Protein AF-F5NR81-F1 (afdb_monomer)

Structure (mmCIF, N/CA/C/O backbone):
data_AF-F5NR81-F1
#
_entry.id   AF-F5NR81-F1
#
loop_
_atom_site.group_PDB
_atom_site.id
_atom_site.type_symbol
_atom_site.label_atom_id
_atom_site.label_alt_id
_atom_site.label_comp_id
_atom_site.label_asym_id
_atom_site.label_entity_id
_atom_site.label_seq_id
_atom_site.pdbx_PDB_ins_code
_atom_site.Cartn_x
_atom_site.Cartn_y
_atom_site.Cartn_z
_atom_site.occupancy
_atom_site.B_iso_or_equiv
_atom_site.auth_seq_id
_atom_site.auth_comp_id
_atom_site.auth_asym_id
_atom_site.auth_atom_id
_atom_site.pdbx_PDB_model_num
ATOM 1 N N . MET A 1 1 ? -23.436 -2.177 -15.742 1.00 37.44 1 MET A N 1
ATOM 2 C CA . MET A 1 1 ? -22.783 -1.690 -16.970 1.00 37.44 1 MET A CA 1
ATOM 3 C C . MET A 1 1 ? -21.508 -2.496 -17.091 1.00 37.44 1 MET A C 1
ATOM 5 O O . MET A 1 1 ? -20.604 -2.294 -16.292 1.00 37.44 1 MET A O 1
ATOM 9 N N . GLU A 1 2 ? -21.533 -3.524 -17.934 1.00 47.12 2 GLU A N 1
ATOM 10 C CA . GLU A 1 2 ? -20.392 -4.420 -18.130 1.00 47.12 2 GLU A CA 1
ATOM 11 C C . GLU A 1 2 ? -19.375 -3.699 -19.016 1.00 47.12 2 GLU A C 1
ATOM 13 O O . GLU A 1 2 ? -19.717 -3.238 -20.101 1.00 47.12 2 GLU A O 1
ATOM 18 N N . LEU A 1 3 ? -18.162 -3.502 -18.499 1.00 56.25 3 LEU A N 1
ATOM 19 C CA . LEU A 1 3 ? -17.048 -2.960 -19.268 1.00 56.25 3 LEU A CA 1
ATOM 20 C C . LEU A 1 3 ? -16.574 -4.067 -20.200 1.00 56.25 3 LEU A C 1
ATOM 22 O O . LEU A 1 3 ? -16.069 -5.084 -19.733 1.00 56.25 3 LEU A O 1
ATOM 26 N N . GLU A 1 4 ? -16.791 -3.865 -21.495 1.00 52.97 4 GLU A N 1
ATOM 27 C CA . GLU A 1 4 ? -16.295 -4.723 -22.562 1.00 52.97 4 GLU A CA 1
ATOM 28 C C . GLU A 1 4 ? -14.795 -4.961 -22.360 1.00 52.97 4 GLU A C 1
ATOM 30 O O . GLU A 1 4 ? -13.969 -4.057 -22.494 1.00 52.97 4 GLU A O 1
ATOM 35 N N . ASP A 1 5 ? -14.465 -6.192 -21.970 1.00 54.97 5 ASP A N 1
ATOM 36 C CA . ASP A 1 5 ? -13.108 -6.683 -21.783 1.00 54.97 5 ASP A CA 1
ATOM 37 C C . ASP A 1 5 ? -12.393 -6.595 -23.137 1.00 54.97 5 ASP A C 1
ATOM 39 O O . ASP A 1 5 ? -12.573 -7.432 -24.025 1.00 54.97 5 ASP A O 1
ATOM 43 N N . HIS A 1 6 ? -11.596 -5.544 -23.330 1.00 57.41 6 HIS A N 1
ATOM 44 C CA . HIS A 1 6 ? -10.687 -5.427 -24.463 1.00 57.41 6 HIS A CA 1
ATOM 45 C C . HIS A 1 6 ? -9.583 -6.481 -24.297 1.00 57.41 6 HIS A C 1
ATOM 47 O O . HIS A 1 6 ? -8.496 -6.218 -23.777 1.00 57.41 6 HIS A O 1
ATOM 53 N N . GLN A 1 7 ? -9.899 -7.714 -24.692 1.00 59.47 7 GLN A N 1
ATOM 54 C CA . GLN A 1 7 ? -8.991 -8.849 -24.668 1.00 59.47 7 GLN A CA 1
ATOM 55 C C . GLN A 1 7 ? -7.762 -8.550 -25.529 1.00 59.47 7 GLN A C 1
ATOM 57 O O . GLN A 1 7 ? -7.850 -8.442 -26.750 1.00 59.47 7 GLN A O 1
ATOM 62 N N . GLY A 1 8 ? -6.595 -8.480 -24.889 1.00 60.78 8 GLY A N 1
ATOM 63 C CA . GLY A 1 8 ? -5.354 -8.891 -25.546 1.00 60.78 8 GLY A CA 1
ATOM 64 C C . GLY A 1 8 ? -4.135 -7.997 -25.373 1.00 60.78 8 GLY A C 1
ATOM 65 O O . GLY A 1 8 ? -3.042 -8.475 -25.659 1.00 60.78 8 GLY A O 1
ATOM 66 N N . LEU A 1 9 ? -4.260 -6.752 -24.897 1.00 66.62 9 LEU A N 1
ATOM 67 C CA . LEU A 1 9 ? -3.082 -5.872 -24.803 1.00 66.62 9 LEU A CA 1
ATOM 68 C C . LEU A 1 9 ? -2.511 -5.727 -23.387 1.00 66.62 9 LEU A C 1
ATOM 70 O O . LEU A 1 9 ? -1.300 -5.591 -23.229 1.00 66.62 9 LEU A O 1
ATOM 74 N N . VAL A 1 10 ? -3.349 -5.791 -22.351 1.00 63.31 10 VAL A N 1
ATOM 75 C CA . VAL A 1 10 ? -2.900 -5.644 -20.960 1.00 63.31 10 VAL A CA 1
ATOM 76 C C . VAL A 1 10 ? -3.461 -6.784 -20.127 1.00 63.31 10 VAL A C 1
ATOM 78 O O . VAL A 1 10 ? -4.633 -6.794 -19.763 1.00 63.31 10 VAL A O 1
ATOM 81 N N . HIS A 1 11 ? -2.610 -7.760 -19.812 1.00 72.56 11 HIS A N 1
ATOM 82 C CA . HIS A 1 11 ? -2.953 -8.780 -18.834 1.00 72.56 11 HIS A CA 1
ATOM 83 C C . HIS A 1 11 ? -2.766 -8.182 -17.439 1.00 72.56 11 HIS A C 1
ATOM 85 O O . HIS A 1 11 ? -1.642 -8.059 -16.947 1.00 72.56 11 HIS A O 1
ATOM 91 N N . PHE A 1 12 ? -3.861 -7.788 -16.791 1.00 69.00 12 PHE A N 1
ATOM 92 C CA . PHE A 1 12 ? -3.793 -7.457 -15.373 1.00 69.00 12 PHE A CA 1
ATOM 93 C C . PHE A 1 12 ? -3.543 -8.745 -14.585 1.00 69.00 12 PHE A C 1
ATOM 95 O O . PHE A 1 12 ? -4.178 -9.770 -14.862 1.00 69.00 12 PHE A O 1
ATOM 102 N N . PRO A 1 13 ? -2.613 -8.741 -13.621 1.00 74.31 13 PRO A N 1
ATOM 103 C CA . PRO A 1 13 ? -2.444 -9.888 -12.753 1.00 74.31 13 PRO A CA 1
ATOM 104 C C . PRO A 1 13 ? -3.666 -10.001 -11.830 1.00 74.31 13 PRO A C 1
ATOM 106 O O . PRO A 1 13 ? -4.312 -9.000 -11.510 1.00 74.31 13 PRO A O 1
ATOM 109 N N . ALA A 1 14 ? -3.982 -11.214 -11.370 1.00 73.56 14 ALA A N 1
ATOM 110 C CA . ALA A 1 14 ? -5.146 -11.460 -10.507 1.00 73.56 14 ALA A CA 1
ATOM 111 C C . ALA A 1 14 ? -5.141 -10.606 -9.217 1.00 73.56 14 ALA A C 1
ATOM 113 O O . ALA A 1 14 ? -6.192 -10.302 -8.663 1.00 73.56 14 ALA A O 1
ATOM 114 N N . ASN A 1 15 ? -3.960 -10.165 -8.772 1.00 73.31 15 ASN A N 1
ATOM 115 C CA . ASN A 1 15 ? -3.732 -9.285 -7.624 1.00 73.31 15 ASN A CA 1
ATOM 116 C C . ASN A 1 15 ? -3.485 -7.807 -8.007 1.00 73.31 15 ASN A C 1
ATOM 118 O O . ASN A 1 15 ? -2.935 -7.052 -7.207 1.00 73.31 15 ASN A O 1
ATOM 122 N N . GLY A 1 16 ? -3.864 -7.382 -9.216 1.00 70.12 16 GLY A N 1
ATOM 123 C CA . GLY A 1 16 ? -3.672 -6.009 -9.704 1.00 70.12 16 GLY A CA 1
ATOM 124 C C . GLY A 1 16 ? -4.601 -4.968 -9.069 1.00 70.12 16 GLY A C 1
ATOM 125 O O . GLY A 1 16 ? -4.436 -3.775 -9.303 1.00 70.12 16 GLY A O 1
ATOM 126 N N . ARG A 1 17 ? -5.576 -5.404 -8.264 1.00 79.38 17 ARG A N 1
ATOM 127 C CA . ARG A 1 17 ? -6.490 -4.538 -7.512 1.00 79.38 17 ARG A CA 1
ATOM 128 C C . ARG A 1 17 ? -6.191 -4.629 -6.022 1.00 79.38 17 ARG A C 1
ATOM 130 O O . ARG A 1 17 ? -6.040 -5.722 -5.484 1.00 79.38 17 ARG A O 1
ATOM 137 N N . TYR A 1 18 ? -6.143 -3.475 -5.366 1.00 81.62 18 TYR A N 1
ATOM 138 C CA . TYR A 1 18 ? -6.008 -3.364 -3.917 1.00 81.62 18 TYR A CA 1
ATOM 139 C C . TYR A 1 18 ? -7.268 -2.679 -3.382 1.00 81.62 18 TYR A C 1
ATOM 141 O O . TYR A 1 18 ? -7.497 -1.506 -3.665 1.00 81.62 18 TYR A O 1
ATOM 149 N N . ILE A 1 19 ? -8.114 -3.433 -2.683 1.00 87.31 19 ILE A N 1
ATOM 150 C CA . ILE A 1 19 ? -9.375 -2.949 -2.108 1.00 87.31 19 ILE A CA 1
ATOM 151 C C . ILE A 1 19 ? -9.179 -2.878 -0.597 1.00 87.31 19 ILE A C 1
ATOM 153 O O . ILE A 1 19 ? -8.673 -3.827 -0.004 1.00 87.31 19 ILE A O 1
ATOM 157 N N . LEU A 1 20 ? -9.551 -1.749 0.002 1.00 91.19 20 LEU A N 1
ATOM 158 C CA . LEU A 1 20 ? -9.510 -1.533 1.443 1.00 91.19 20 LEU A CA 1
ATOM 159 C C . LEU A 1 20 ? -10.934 -1.324 1.953 1.00 91.19 20 LEU A C 1
ATOM 161 O O . LEU A 1 20 ? -11.659 -0.492 1.406 1.00 91.19 20 LEU A O 1
ATOM 165 N N . ASP A 1 21 ? -11.308 -2.045 3.004 1.00 91.94 21 ASP A N 1
ATOM 166 C CA . ASP A 1 21 ? -12.540 -1.801 3.754 1.00 91.94 21 ASP A CA 1
ATOM 167 C C . ASP A 1 21 ? -12.199 -1.044 5.039 1.00 91.94 21 ASP A C 1
ATOM 169 O O . ASP A 1 21 ? -11.461 -1.543 5.885 1.00 91.94 21 ASP A O 1
ATOM 173 N N . ILE A 1 22 ? -12.733 0.170 5.182 1.00 92.62 22 ILE A N 1
ATOM 174 C CA . ILE A 1 22 ? -12.506 1.030 6.354 1.00 92.62 22 ILE A CA 1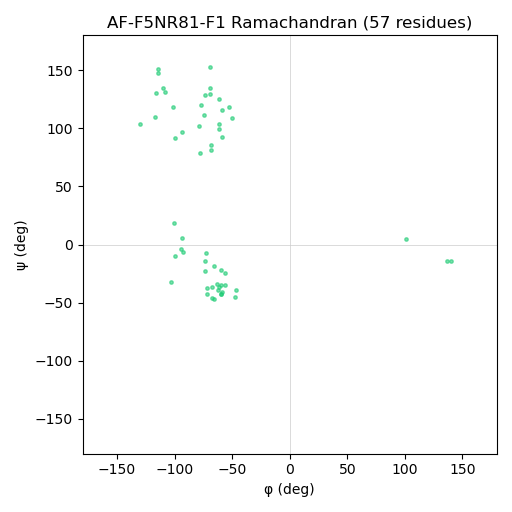
ATOM 175 C C . ILE A 1 22 ? -13.096 0.454 7.646 1.00 92.62 22 ILE A C 1
ATOM 177 O O . ILE A 1 22 ? -12.719 0.888 8.731 1.00 92.62 22 ILE A O 1
ATOM 181 N N . ASN A 1 23 ? -14.025 -0.496 7.529 1.00 96.19 23 ASN A N 1
ATOM 182 C CA . ASN A 1 23 ? -14.662 -1.154 8.664 1.00 96.19 23 ASN A CA 1
ATOM 183 C C . ASN A 1 23 ? -13.939 -2.449 9.064 1.00 96.19 23 ASN A C 1
ATOM 185 O O . ASN A 1 23 ? -14.294 -3.048 10.079 1.00 96.19 23 ASN A O 1
ATOM 189 N N . ASP A 1 24 ? -12.938 -2.893 8.294 1.00 93.50 24 ASP A N 1
ATOM 190 C CA . ASP A 1 24 ? -12.133 -4.063 8.642 1.00 93.50 24 ASP A CA 1
ATOM 191 C C . ASP A 1 24 ? -11.262 -3.738 9.871 1.00 93.50 24 ASP A C 1
ATOM 193 O O . ASP A 1 24 ? -10.549 -2.729 9.873 1.00 93.50 24 ASP A O 1
ATOM 197 N N . PRO A 1 25 ? -11.260 -4.579 10.921 1.00 95.19 25 PRO A N 1
ATOM 198 C CA . PRO A 1 25 ? -10.445 -4.345 12.115 1.00 95.19 25 PRO A CA 1
ATOM 199 C C . PRO A 1 25 ? -8.936 -4.269 11.820 1.00 95.19 25 PRO A C 1
ATOM 201 O O . PRO A 1 25 ? -8.188 -3.658 12.580 1.00 95.19 25 PRO A O 1
ATOM 204 N N . ASN A 1 26 ? -8.481 -4.844 10.706 1.00 95.12 26 ASN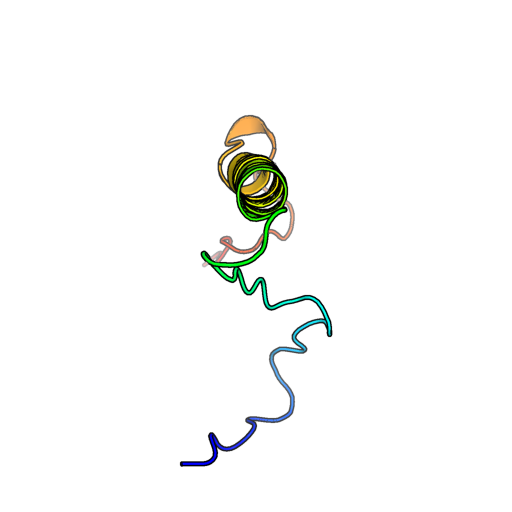 A N 1
ATOM 205 C CA . ASN A 1 26 ? -7.092 -4.813 10.256 1.00 95.12 26 ASN A CA 1
ATOM 206 C C . ASN A 1 26 ? -6.806 -3.666 9.274 1.00 95.12 26 ASN A C 1
ATOM 208 O O . ASN A 1 26 ? -5.697 -3.593 8.736 1.00 95.12 26 ASN A O 1
ATOM 212 N N . PHE A 1 27 ? -7.765 -2.768 9.016 1.00 93.69 27 PHE A N 1
ATOM 213 C CA . PHE A 1 27 ? -7.598 -1.641 8.095 1.00 93.69 27 PHE A CA 1
ATOM 214 C C . PHE A 1 27 ? -6.289 -0.857 8.310 1.00 93.69 27 PHE A C 1
ATOM 216 O O . PHE A 1 27 ? -5.596 -0.617 7.317 1.00 93.69 27 PHE A O 1
ATOM 223 N N . PRO A 1 28 ? -5.867 -0.515 9.549 1.00 95.06 28 PRO A N 1
ATOM 224 C CA . PRO A 1 28 ? -4.621 0.226 9.758 1.00 95.06 28 PRO A CA 1
ATOM 225 C C . PRO A 1 28 ? -3.384 -0.495 9.204 1.00 95.06 28 PRO A C 1
ATOM 227 O O . PRO A 1 28 ? -2.528 0.125 8.574 1.00 95.06 28 PRO A O 1
ATOM 230 N N . GLU A 1 29 ? -3.302 -1.815 9.379 1.00 94.75 29 GLU A N 1
ATOM 231 C CA . GLU A 1 29 ? -2.190 -2.623 8.872 1.00 94.75 29 GLU A CA 1
ATOM 232 C C . GLU A 1 29 ? -2.249 -2.757 7.344 1.00 94.75 29 GLU A C 1
ATOM 234 O O . GLU A 1 29 ? -1.239 -2.604 6.649 1.00 94.75 29 GLU A O 1
ATOM 239 N N . GLN A 1 30 ? -3.446 -2.991 6.796 1.00 93.31 30 GLN A N 1
ATOM 240 C CA . GLN A 1 30 ? -3.654 -3.088 5.350 1.00 93.31 30 GLN A CA 1
ATOM 241 C C . GLN A 1 30 ? -3.299 -1.776 4.634 1.00 93.31 30 GLN A C 1
ATOM 243 O O . GLN A 1 30 ? -2.692 -1.814 3.555 1.00 93.31 30 GLN A O 1
ATOM 248 N N . TYR A 1 31 ? -3.639 -0.641 5.249 1.00 93.31 31 TYR A N 1
ATOM 249 C CA . TYR A 1 31 ? -3.320 0.704 4.782 1.00 93.31 31 TYR A CA 1
ATOM 250 C C . TYR A 1 31 ? -1.815 0.980 4.849 1.00 93.31 31 TYR A C 1
ATOM 252 O O . TYR A 1 31 ? -1.223 1.399 3.854 1.00 93.31 31 TYR A O 1
ATOM 260 N N . GLN A 1 32 ? -1.155 0.646 5.961 1.00 93.19 32 GLN A N 1
ATOM 261 C CA . GLN A 1 32 ? 0.296 0.801 6.086 1.00 93.19 32 GLN A CA 1
ATOM 262 C C . GLN A 1 32 ? 1.053 -0.022 5.031 1.00 93.19 32 GLN A C 1
ATOM 264 O O . GLN A 1 32 ? 1.980 0.474 4.388 1.00 93.19 32 GLN A O 1
ATOM 269 N N . ARG A 1 33 ? 0.624 -1.265 4.779 1.00 89.56 33 ARG A N 1
ATOM 270 C CA . ARG A 1 33 ? 1.200 -2.123 3.732 1.00 89.56 33 ARG A CA 1
ATOM 271 C C . ARG A 1 33 ? 1.001 -1.552 2.325 1.00 89.56 33 ARG A C 1
ATOM 273 O O . ARG A 1 33 ? 1.874 -1.725 1.472 1.00 89.56 33 ARG A O 1
ATOM 280 N N . LEU A 1 34 ? -0.122 -0.873 2.072 1.00 89.31 34 LEU A N 1
ATOM 281 C CA . LEU A 1 34 ? -0.353 -0.163 0.813 1.00 89.31 34 LEU A CA 1
ATOM 282 C C . LEU A 1 34 ? 0.623 1.007 0.653 1.00 89.31 34 LEU A C 1
ATOM 284 O O . LEU A 1 34 ? 1.247 1.121 -0.400 1.00 89.31 34 LEU A O 1
ATOM 288 N N . LEU A 1 35 ? 0.806 1.828 1.690 1.00 89.75 35 LEU A N 1
ATOM 289 C CA . LEU A 1 35 ? 1.737 2.958 1.643 1.00 89.75 35 LEU A CA 1
ATOM 290 C C . LEU A 1 35 ? 3.176 2.509 1.356 1.00 89.75 35 LEU A C 1
ATOM 292 O O . LEU A 1 35 ? 3.827 3.090 0.495 1.00 89.75 35 LEU A O 1
ATOM 296 N N . VAL A 1 36 ? 3.643 1.419 1.975 1.00 87.44 36 VAL A N 1
ATOM 297 C CA . VAL A 1 36 ? 4.974 0.839 1.697 1.00 87.44 36 VAL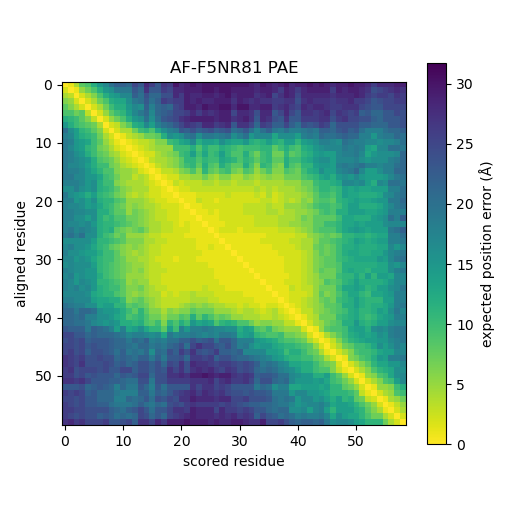 A CA 1
ATOM 298 C C . VAL A 1 36 ? 5.118 0.384 0.237 1.00 87.44 36 VAL A C 1
ATOM 300 O O . VAL A 1 36 ? 6.183 0.521 -0.365 1.00 87.44 36 VAL A O 1
ATOM 303 N N . ARG A 1 37 ? 4.054 -0.157 -0.366 1.00 84.12 37 ARG A N 1
ATOM 304 C CA . ARG A 1 37 ? 4.055 -0.543 -1.788 1.00 84.12 37 ARG A CA 1
ATOM 305 C C . ARG A 1 37 ? 4.040 0.663 -2.721 1.00 84.12 37 ARG A C 1
ATOM 307 O O . ARG A 1 37 ? 4.679 0.613 -3.766 1.00 84.12 37 ARG A O 1
ATOM 314 N N . LEU A 1 38 ? 3.319 1.723 -2.366 1.00 83.88 38 LEU A N 1
ATOM 315 C CA . LEU A 1 38 ? 3.323 2.969 -3.134 1.00 83.88 38 LEU A CA 1
ATOM 316 C C . LEU A 1 38 ? 4.677 3.672 -3.049 1.00 83.88 38 LEU A C 1
ATOM 318 O O . LEU A 1 38 ? 5.150 4.174 -4.064 1.00 83.88 38 LEU A O 1
ATOM 322 N N . ASP A 1 39 ? 5.337 3.612 -1.891 1.00 81.38 39 ASP A N 1
ATOM 323 C CA . ASP A 1 39 ? 6.690 4.136 -1.704 1.00 81.38 39 ASP A CA 1
ATOM 324 C C . ASP A 1 39 ? 7.689 3.513 -2.698 1.00 81.38 39 ASP A C 1
ATOM 326 O O . ASP A 1 39 ? 8.550 4.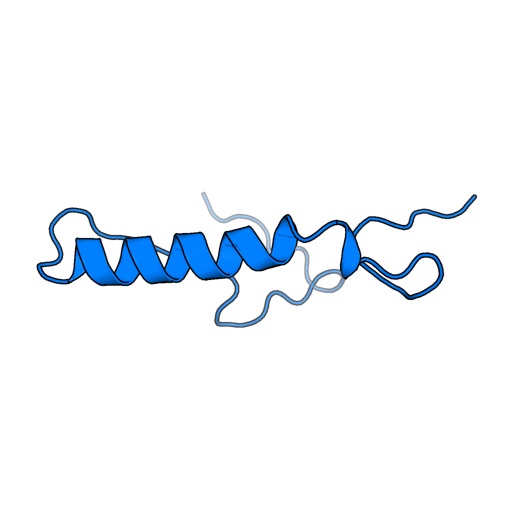196 -3.245 1.00 81.38 39 ASP A O 1
ATOM 330 N N . TYR A 1 40 ? 7.524 2.230 -3.046 1.00 71.62 40 TYR A N 1
ATOM 331 C CA . TYR A 1 40 ? 8.328 1.587 -4.092 1.00 71.62 40 TYR A CA 1
ATOM 332 C C . TYR A 1 40 ? 8.188 2.265 -5.467 1.00 71.62 40 TYR A C 1
ATOM 334 O O . TYR A 1 40 ? 9.169 2.354 -6.202 1.00 71.62 40 TYR A O 1
ATOM 342 N N . LEU A 1 41 ? 7.004 2.781 -5.815 1.00 69.12 41 LEU A N 1
ATOM 343 C CA . LEU A 1 41 ? 6.783 3.488 -7.083 1.00 69.12 41 LEU 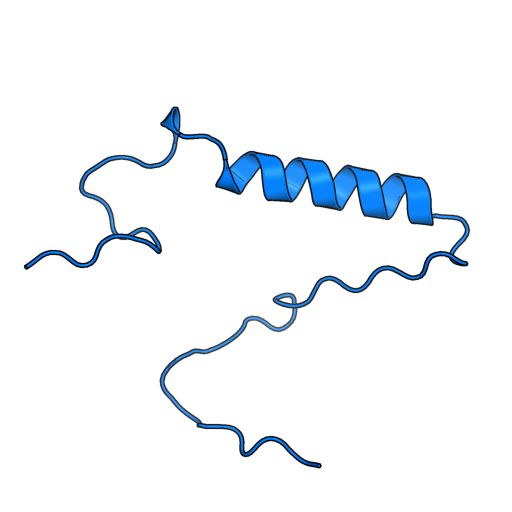A CA 1
ATOM 344 C C . LEU A 1 41 ? 7.406 4.890 -7.094 1.00 69.12 41 LEU A C 1
ATOM 346 O O . LEU A 1 41 ? 7.685 5.421 -8.172 1.00 69.12 41 LEU A O 1
ATOM 350 N N . THR A 1 42 ? 7.630 5.483 -5.919 1.00 67.25 42 THR A N 1
ATOM 351 C CA . THR A 1 42 ? 8.200 6.828 -5.758 1.00 67.25 42 THR A CA 1
ATOM 352 C C . THR A 1 42 ? 9.710 6.833 -5.546 1.00 67.25 42 THR A C 1
ATOM 354 O O . THR A 1 42 ? 10.309 7.908 -5.518 1.00 67.25 42 THR A O 1
ATOM 357 N N . LYS A 1 43 ? 10.357 5.663 -5.452 1.00 66.56 43 LYS A N 1
ATOM 358 C CA . LYS A 1 43 ? 11.823 5.545 -5.414 1.00 66.56 43 LYS A CA 1
ATOM 359 C C . LYS A 1 43 ? 12.427 5.933 -6.762 1.00 66.56 43 LYS A C 1
ATOM 361 O O . LYS A 1 43 ? 12.702 5.076 -7.606 1.00 66.56 43 LYS A O 1
ATOM 366 N N . LEU A 1 44 ? 12.654 7.236 -6.930 1.00 57.19 44 LEU A N 1
ATOM 367 C CA . LEU A 1 44 ? 13.349 7.858 -8.061 1.00 57.19 44 LEU A CA 1
ATOM 368 C C . LEU A 1 44 ? 14.661 7.132 -8.397 1.00 57.19 44 LEU A C 1
ATOM 370 O O . LEU A 1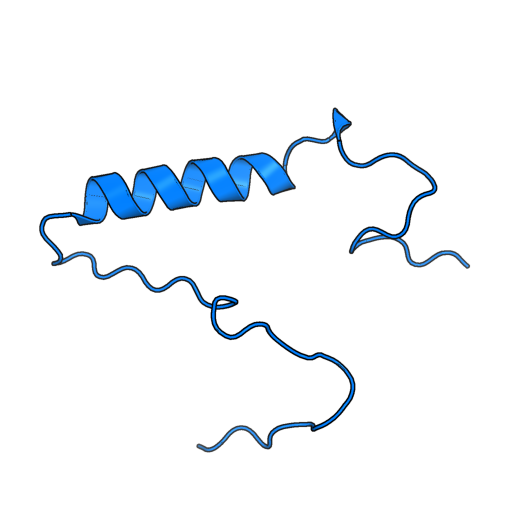 44 ? 14.923 6.868 -9.567 1.00 57.19 44 LEU A O 1
ATOM 374 N N . ASP A 1 45 ? 15.402 6.696 -7.378 1.00 54.84 45 ASP A N 1
ATOM 375 C CA . ASP A 1 45 ? 16.716 6.060 -7.537 1.00 54.84 45 ASP A CA 1
ATOM 376 C C . ASP A 1 45 ? 16.665 4.623 -8.088 1.00 54.84 45 ASP A C 1
ATOM 378 O O . ASP A 1 45 ? 17.683 4.086 -8.517 1.00 54.84 45 ASP A O 1
ATOM 382 N N . THR A 1 46 ? 15.491 3.978 -8.096 1.00 53.69 46 THR A N 1
ATOM 383 C CA . THR A 1 46 ? 15.333 2.596 -8.602 1.00 53.69 46 THR A CA 1
ATOM 384 C C . THR A 1 46 ? 14.780 2.524 -10.023 1.00 53.69 46 THR A C 1
ATOM 386 O O . THR A 1 46 ? 14.824 1.462 -10.650 1.00 53.69 46 THR A O 1
ATOM 389 N N . LYS A 1 47 ? 14.317 3.651 -10.582 1.00 55.09 47 LYS A N 1
ATOM 390 C CA . LYS A 1 47 ? 14.030 3.757 -12.016 1.00 55.09 47 LYS A CA 1
ATOM 391 C C . LYS A 1 47 ? 15.348 3.941 -12.761 1.00 55.09 47 LYS A C 1
ATOM 393 O O . LYS A 1 47 ? 15.706 5.046 -13.148 1.00 55.09 47 LYS A O 1
ATOM 398 N N . ALA A 1 48 ? 16.074 2.843 -12.961 1.00 53.41 48 ALA A N 1
ATOM 399 C CA . ALA A 1 48 ? 17.239 2.832 -13.835 1.00 53.41 48 ALA A CA 1
ATOM 400 C C . ALA A 1 48 ? 16.846 3.408 -15.208 1.00 53.41 48 ALA A C 1
ATOM 402 O O . ALA A 1 48 ? 15.958 2.877 -15.888 1.00 53.41 48 ALA A O 1
ATOM 403 N N . SER A 1 49 ? 17.480 4.513 -15.605 1.00 55.09 49 SER A N 1
ATOM 404 C CA . SER A 1 49 ? 17.366 5.035 -16.961 1.00 55.09 49 SER A CA 1
ATOM 405 C C . SER A 1 49 ? 17.913 3.979 -17.930 1.00 55.09 49 SER A C 1
ATOM 407 O O . SER A 1 49 ? 19.020 3.475 -17.761 1.00 55.09 4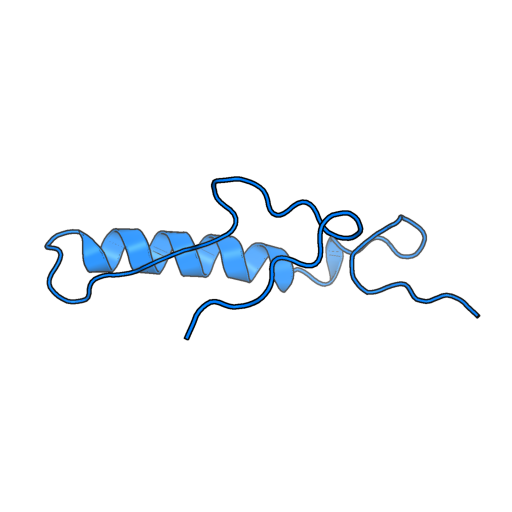9 SER A O 1
ATOM 409 N N . GLY A 1 50 ? 17.107 3.584 -18.920 1.00 55.44 50 GLY A N 1
ATOM 410 C CA . GLY A 1 50 ? 17.523 2.639 -19.968 1.00 55.44 50 GLY A CA 1
ATOM 411 C C . GLY A 1 50 ? 17.069 1.179 -19.818 1.00 55.44 50 GLY A C 1
ATOM 412 O O . GLY A 1 50 ? 17.430 0.360 -20.658 1.00 55.44 50 GLY A O 1
ATOM 413 N N . GLN A 1 51 ? 16.251 0.825 -18.821 1.00 56.19 51 GLN A N 1
ATOM 414 C CA . GLN A 1 51 ? 15.555 -0.474 -18.771 1.00 56.19 51 GLN A CA 1
ATOM 415 C C . GLN A 1 51 ? 14.038 -0.278 -18.873 1.00 56.19 51 GLN A C 1
ATOM 417 O O . GLN A 1 51 ? 13.508 0.733 -18.414 1.00 56.19 51 GLN A O 1
ATOM 422 N N . ARG A 1 52 ? 13.344 -1.246 -19.494 1.00 56.84 52 ARG A N 1
ATOM 423 C CA . ARG A 1 52 ? 11.892 -1.222 -19.750 1.00 56.84 52 ARG A CA 1
ATOM 424 C C . 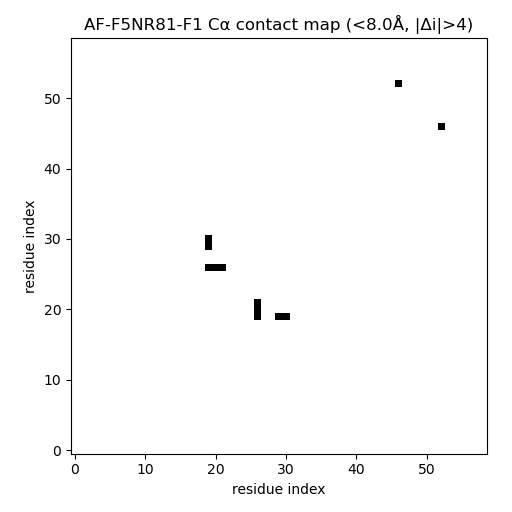ARG A 1 52 ? 11.106 -1.096 -18.441 1.00 56.84 52 ARG A C 1
ATOM 426 O O . ARG A 1 52 ? 10.780 -2.094 -17.806 1.00 56.84 52 ARG A O 1
ATOM 433 N N . ASN A 1 53 ? 10.789 0.133 -18.057 1.00 55.12 53 ASN A N 1
ATOM 434 C CA . ASN A 1 53 ? 9.895 0.455 -16.954 1.00 55.12 53 ASN A CA 1
ATOM 435 C C . ASN A 1 53 ? 8.637 1.154 -17.495 1.00 55.12 53 ASN A C 1
ATOM 437 O O . ASN A 1 53 ? 8.666 1.801 -18.546 1.00 55.12 53 ASN A O 1
ATOM 441 N N . PHE A 1 54 ? 7.509 0.986 -16.796 1.00 52.34 54 PHE A N 1
ATOM 442 C CA . PHE A 1 54 ? 6.269 1.698 -17.108 1.00 52.34 54 PHE A CA 1
ATOM 443 C C . PHE A 1 54 ? 6.526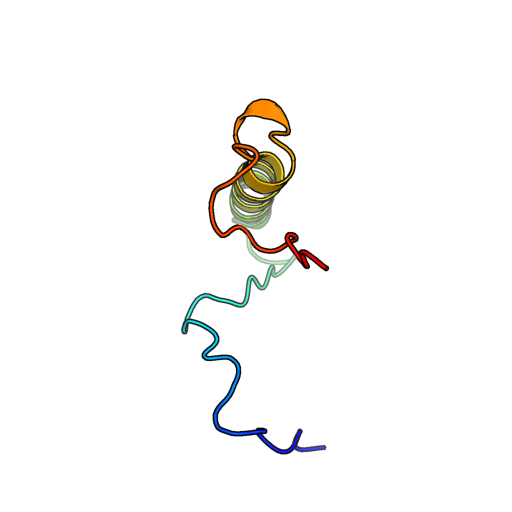 3.209 -16.959 1.00 52.34 54 PHE A C 1
ATOM 445 O O . PHE A 1 54 ? 6.662 3.723 -15.845 1.00 52.34 54 PHE A O 1
ATOM 452 N N . GLY A 1 55 ? 6.673 3.895 -18.096 1.00 48.75 55 GLY A N 1
ATOM 453 C CA . GLY A 1 55 ? 7.044 5.311 -18.178 1.00 48.75 55 GLY A CA 1
ATOM 454 C C . GLY A 1 55 ? 8.029 5.661 -19.299 1.00 48.75 55 GLY A C 1
ATOM 455 O O . GLY A 1 55 ? 8.156 6.837 -19.620 1.00 48.75 55 GLY A O 1
ATOM 456 N N . TYR A 1 56 ? 8.700 4.684 -19.922 1.00 47.88 56 TYR A N 1
ATOM 457 C CA . TYR A 1 56 ? 9.566 4.951 -21.076 1.00 47.88 56 TYR A CA 1
ATOM 458 C C . TYR A 1 56 ? 8.815 4.774 -22.404 1.00 47.88 56 TYR A C 1
ATOM 460 O O . TYR A 1 56 ? 8.694 3.665 -22.923 1.00 47.88 56 TYR A O 1
ATOM 468 N N . SER A 1 57 ? 8.331 5.882 -22.963 1.00 53.25 57 SER A N 1
ATOM 469 C CA . SER A 1 57 ? 8.016 6.013 -24.389 1.00 53.25 57 SER A CA 1
ATOM 470 C C . SER A 1 57 ? 9.185 6.738 -25.060 1.00 53.25 57 SER A C 1
ATOM 472 O O . SER A 1 57 ? 9.246 7.967 -25.044 1.00 53.25 57 SER A O 1
ATOM 474 N N . GLY A 1 58 ? 10.158 5.982 -25.568 1.00 50.84 58 GLY A N 1
ATOM 475 C CA . GLY A 1 58 ? 11.212 6.540 -26.416 1.00 50.84 58 GLY A CA 1
ATOM 476 C C . GLY A 1 58 ? 10.652 6.859 -27.804 1.00 50.84 58 GLY A C 1
ATOM 477 O O . GLY A 1 58 ? 10.003 5.995 -28.394 1.00 50.84 58 GLY A O 1
ATOM 478 N N . PHE A 1 59 ? 10.877 8.089 -28.273 1.00 43.19 59 PHE A N 1
ATOM 479 C CA . PHE A 1 59 ? 10.804 8.464 -29.689 1.00 43.19 59 PHE A CA 1
ATOM 480 C C . PHE A 1 59 ? 12.094 8.055 -30.402 1.00 43.19 59 PHE A C 1
ATOM 482 O O . PHE A 1 59 ? 13.158 8.101 -29.737 1.00 43.19 59 PHE A O 1
#

Sequence (59 aa):
MELEDHQGLVHFPANGRYILDINDPNFPEQYQRLLVRLDYLTKLDTKASGQRNFGYSGF

Organism: NCBI:txid766147

Foldseek 3Di:
DDDPPPPDDDDQDPPNDQDADPPPPCRVVSVVVVVVVVVVVVPPVPPPPPDDDDPDDDD

Radius of gyration: 16.33 Å; Cα contacts (8 Å, |Δi|>4): 6; chains: 1; bounding box: 40×20×42 Å

Solvent-accessible surface area (backbone atoms only — not comparable to full-atom values): 4288 Å² total; per-residue (Å²): 135,86,77,81,77,76,83,82,85,73,85,73,57,98,77,71,69,88,86,84,55,89,84,44,92,58,34,71,59,58,50,52,56,48,52,58,58,52,48,62,77,66,42,68,88,72,62,58,85,90,57,100,50,100,85,74,81,82,130

Mean predicted aligned error: 13.36 Å

pLDDT: mean 70.94, std 17.16, range [37.44, 96.19]

InterPro domains:
  IPR057271 YagK/YfjJ, C-terminal domain [PF11726] (4-57)

Secondary structure (DSSP, 8-state):
------TTS----TT------TTSTTHHHHHHHHHHHHHHHH-GGGS-TTS--TT----